Protein AF-A0A1Y4IXE8-F1 (afdb_monomer_lite)

pLDDT: mean 76.26, std 18.75, range [42.47, 93.62]

Foldseek 3Di:
DVVVVVVVPDDPLLVVLQCLLVQVDFDWDADPVRDTDTDGRD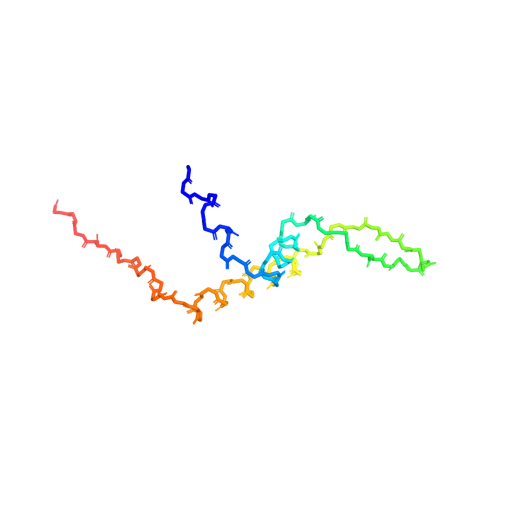NVSSVVSVVVNVVVVVVVDDDDPPPDPPPDDD

Structure (mmCIF, N/CA/C/O backbone):
data_AF-A0A1Y4IXE8-F1
#
_entry.id   AF-A0A1Y4IXE8-F1
#
loop_
_atom_site.group_PDB
_atom_site.id
_atom_site.type_symbol
_atom_site.label_atom_id
_atom_site.label_alt_id
_atom_site.label_comp_id
_atom_site.label_asym_id
_atom_site.label_entity_id
_atom_site.label_seq_id
_atom_site.pdbx_PDB_ins_code
_atom_site.Cartn_x
_atom_site.Cartn_y
_atom_site.Cartn_z
_atom_site.occupancy
_atom_site.B_iso_or_equiv
_atom_site.auth_seq_id
_atom_site.auth_comp_id
_atom_site.auth_asym_id
_atom_site.auth_atom_id
_atom_site.pdbx_PDB_model_num
ATOM 1 N N . MET A 1 1 ? -24.651 -9.069 3.930 1.00 44.81 1 MET A N 1
ATOM 2 C CA . MET A 1 1 ? -25.311 -7.749 4.059 1.00 44.81 1 MET A CA 1
ATOM 3 C C . MET A 1 1 ? -24.652 -6.886 5.132 1.00 44.81 1 MET A C 1
ATOM 5 O O . MET A 1 1 ? -24.796 -5.678 5.033 1.00 44.81 1 MET A O 1
ATOM 9 N N . ASP A 1 2 ? -23.907 -7.461 6.086 1.00 47.03 2 ASP A N 1
ATOM 10 C CA . ASP A 1 2 ? -23.222 -6.692 7.139 1.00 47.03 2 ASP A CA 1
ATOM 11 C C . ASP A 1 2 ? -21.882 -6.056 6.708 1.00 47.03 2 ASP A C 1
ATOM 13 O O . ASP A 1 2 ? -21.609 -4.931 7.104 1.00 47.03 2 ASP A O 1
ATOM 17 N N . GLU A 1 3 ? -21.107 -6.672 5.804 1.00 46.75 3 GLU A N 1
ATOM 18 C CA . GLU A 1 3 ? -19.820 -6.115 5.312 1.00 46.75 3 GLU A CA 1
ATOM 19 C C . GLU A 1 3 ? -19.964 -4.765 4.586 1.00 46.75 3 GLU A C 1
ATOM 21 O O . GLU A 1 3 ? -19.076 -3.918 4.623 1.00 46.75 3 GLU A O 1
ATOM 26 N N . VAL A 1 4 ? -21.111 -4.535 3.939 1.00 48.09 4 VAL A N 1
ATOM 27 C CA . VAL A 1 4 ? -21.385 -3.290 3.201 1.00 48.09 4 VAL A CA 1
ATOM 28 C C . VAL A 1 4 ? -21.628 -2.118 4.160 1.00 48.09 4 VAL A C 1
ATOM 30 O O . VAL A 1 4 ? -21.390 -0.973 3.790 1.00 48.09 4 VAL A O 1
ATOM 33 N N . LYS A 1 5 ? -22.062 -2.392 5.399 1.00 42.47 5 LYS A N 1
ATOM 34 C CA . LYS A 1 5 ? -22.299 -1.365 6.422 1.00 42.47 5 LYS A CA 1
ATOM 35 C C . LYS A 1 5 ? -21.015 -0.876 7.094 1.00 42.47 5 LYS A C 1
ATOM 37 O O . LYS A 1 5 ? -20.965 0.282 7.482 1.00 42.47 5 LYS A O 1
ATOM 42 N N . GLU A 1 6 ? -19.980 -1.710 7.210 1.00 50.06 6 GLU A N 1
ATOM 43 C CA . GLU A 1 6 ? -18.714 -1.312 7.855 1.00 50.06 6 GLU A CA 1
ATOM 44 C C . GLU A 1 6 ? -17.862 -0.376 6.981 1.00 50.06 6 GLU A C 1
ATOM 46 O O . GLU A 1 6 ? -17.133 0.467 7.500 1.00 50.06 6 GLU A O 1
ATOM 51 N N . LEU A 1 7 ? -17.994 -0.455 5.652 1.00 50.12 7 LEU A N 1
ATOM 52 C CA . LEU A 1 7 ? -17.271 0.412 4.712 1.00 50.12 7 LEU A CA 1
ATOM 53 C C . LEU A 1 7 ? -17.802 1.857 4.660 1.00 50.12 7 LEU A C 1
ATOM 55 O O . LEU A 1 7 ? -17.098 2.748 4.177 1.00 50.12 7 LEU A O 1
ATOM 59 N N . GLU A 1 8 ? -19.017 2.119 5.156 1.00 51.59 8 GLU A N 1
ATOM 60 C CA . GLU A 1 8 ? -19.586 3.476 5.203 1.00 51.59 8 GLU A CA 1
ATOM 61 C C . GLU A 1 8 ? -18.925 4.369 6.271 1.00 51.59 8 GLU A C 1
ATOM 63 O O . GLU A 1 8 ? -18.986 5.594 6.158 1.00 51.59 8 GLU A O 1
ATOM 68 N N . GLU A 1 9 ? -18.225 3.791 7.255 1.00 66.88 9 GLU A N 1
ATOM 69 C CA . GLU A 1 9 ? -17.538 4.537 8.324 1.00 66.88 9 GLU A CA 1
ATOM 70 C C . GLU A 1 9 ? -16.055 4.823 8.027 1.00 66.88 9 GLU A C 1
ATOM 72 O O . GLU A 1 9 ? -15.383 5.525 8.788 1.00 66.88 9 GLU A O 1
ATOM 77 N N . TRP A 1 10 ? -15.526 4.313 6.911 1.00 76.31 10 TRP A N 1
ATOM 78 C CA . TRP A 1 10 ? -14.121 4.502 6.558 1.00 76.31 10 TRP A CA 1
ATOM 79 C C . TRP A 1 10 ? -13.879 5.927 6.063 1.00 76.31 10 TRP A C 1
ATOM 81 O O . TRP A 1 10 ? -14.555 6.447 5.169 1.00 76.31 10 TRP A O 1
ATOM 91 N N . THR A 1 11 ? -12.858 6.566 6.618 1.00 86.38 11 THR A N 1
ATOM 92 C CA . THR A 1 11 ? -12.383 7.864 6.150 1.00 86.38 11 THR A CA 1
ATOM 93 C C . THR A 1 11 ? -11.803 7.766 4.745 1.00 86.38 11 THR A C 1
ATOM 95 O O . THR A 1 11 ? -11.342 6.719 4.293 1.00 86.38 11 THR A O 1
ATOM 98 N N . GLU A 1 12 ? -11.740 8.904 4.058 1.00 87.31 12 GLU A N 1
ATOM 99 C CA . GLU A 1 12 ? -11.105 9.004 2.739 1.00 87.31 12 GLU A CA 1
ATOM 100 C C . GLU A 1 12 ? -9.628 8.573 2.744 1.00 87.31 12 GLU A C 1
ATOM 102 O O . GLU A 1 12 ? -9.105 8.129 1.722 1.00 87.31 12 GLU A O 1
ATOM 107 N N . ILE A 1 13 ? -8.948 8.676 3.891 1.00 87.88 13 ILE A N 1
ATOM 108 C CA . ILE A 1 13 ? -7.574 8.187 4.052 1.00 87.88 13 ILE A CA 1
ATOM 109 C C . ILE A 1 13 ? -7.557 6.656 4.090 1.00 87.88 13 ILE A C 1
ATOM 111 O O . ILE A 1 13 ? -6.766 6.052 3.372 1.00 87.88 13 ILE A O 1
ATOM 115 N N . GLU A 1 14 ? -8.445 6.029 4.865 1.00 88.12 14 GLU A N 1
ATOM 116 C CA . GLU A 1 14 ? -8.557 4.565 4.950 1.00 88.12 14 GLU A CA 1
ATOM 117 C C . GLU A 1 14 ? -8.923 3.956 3.592 1.00 88.12 14 GLU A C 1
ATOM 119 O O . GLU A 1 14 ? -8.251 3.039 3.126 1.00 88.12 14 GLU A O 1
ATOM 124 N N . LYS A 1 15 ? -9.897 4.539 2.883 1.00 90.00 15 LYS A N 1
ATOM 125 C CA . LYS A 1 15 ? -10.258 4.109 1.521 1.00 90.00 15 LYS A CA 1
ATOM 126 C C . LYS A 1 15 ? -9.075 4.191 0.555 1.00 90.00 15 LYS A C 1
ATOM 128 O O . LYS A 1 15 ? -8.872 3.295 -0.259 1.00 90.00 15 LYS A O 1
ATOM 133 N N . ARG A 1 16 ? -8.259 5.248 0.648 1.00 90.25 16 ARG A N 1
ATOM 134 C CA . ARG A 1 16 ? -7.049 5.390 -0.180 1.00 90.25 16 ARG A CA 1
ATOM 135 C C . ARG A 1 16 ? -5.974 4.372 0.174 1.00 90.25 16 ARG A C 1
ATOM 137 O O . ARG A 1 16 ? -5.330 3.858 -0.734 1.00 90.25 16 ARG A O 1
ATOM 144 N N . LEU A 1 17 ? -5.765 4.091 1.458 1.00 91.50 17 LEU A N 1
ATOM 145 C CA . LEU A 1 17 ? -4.819 3.062 1.891 1.00 91.50 17 LEU A CA 1
ATOM 146 C C . LEU A 1 17 ? -5.262 1.674 1.416 1.00 91.50 17 LEU A C 1
ATOM 148 O O . LEU A 1 17 ? -4.421 0.907 0.955 1.00 91.50 17 LEU A O 1
ATOM 152 N N . LEU A 1 18 ? -6.566 1.388 1.439 1.00 92.19 18 LEU A N 1
ATOM 153 C CA . LEU A 1 18 ? -7.112 0.138 0.912 1.00 92.19 18 LEU A CA 1
ATOM 154 C C . LEU A 1 18 ? -6.885 0.020 -0.596 1.00 92.19 18 LEU A C 1
ATOM 156 O O . LEU A 1 18 ? -6.320 -0.966 -1.049 1.00 92.19 18 LEU A O 1
ATOM 160 N N . ALA A 1 19 ? -7.189 1.074 -1.357 1.00 92.19 19 ALA A N 1
ATOM 161 C CA . ALA A 1 19 ? -6.930 1.099 -2.796 1.00 92.19 19 ALA A CA 1
ATOM 162 C C . ALA A 1 19 ? -5.437 0.889 -3.130 1.00 92.19 19 ALA A C 1
ATOM 164 O O . ALA A 1 19 ? -5.101 0.247 -4.127 1.00 92.19 19 ALA A O 1
ATOM 165 N N . VAL A 1 20 ? -4.521 1.401 -2.294 1.00 92.00 20 VAL A N 1
ATOM 166 C CA . VAL A 1 20 ? -3.077 1.111 -2.395 1.00 92.00 20 VAL A CA 1
ATOM 167 C C . VAL A 1 20 ? -2.793 -0.359 -2.113 1.00 92.00 20 VAL A C 1
ATOM 169 O O . VAL A 1 20 ? -2.087 -0.984 -2.903 1.00 92.00 20 VAL A O 1
ATOM 172 N N . ALA A 1 21 ? -3.326 -0.909 -1.024 1.00 91.81 21 ALA A N 1
ATOM 173 C CA . ALA A 1 21 ? -3.117 -2.295 -0.617 1.00 91.81 21 ALA A CA 1
ATOM 174 C C . ALA A 1 21 ? -3.617 -3.306 -1.663 1.00 91.81 21 ALA A C 1
ATOM 176 O O . ALA A 1 21 ? -2.878 -4.229 -2.017 1.00 91.81 21 ALA A O 1
ATOM 177 N N . ASP A 1 22 ? -4.804 -3.076 -2.221 1.00 89.94 22 ASP A N 1
ATOM 178 C CA . ASP A 1 22 ? -5.428 -3.927 -3.241 1.00 89.94 22 ASP A CA 1
ATOM 179 C C . ASP A 1 22 ? -4.800 -3.744 -4.631 1.00 89.94 22 ASP A C 1
ATOM 181 O O . ASP A 1 22 ? -4.989 -4.556 -5.538 1.00 89.94 22 ASP A O 1
ATOM 185 N N . GLY A 1 23 ? -3.970 -2.711 -4.800 1.00 88.62 23 GLY A N 1
ATOM 186 C CA . GLY A 1 23 ? -3.322 -2.402 -6.070 1.00 88.62 23 GLY A CA 1
ATOM 187 C C . GLY A 1 23 ? -4.267 -1.783 -7.099 1.00 88.62 23 GLY A C 1
ATOM 188 O O . GLY A 1 23 ? -4.000 -1.862 -8.295 1.00 88.62 23 GLY A O 1
ATOM 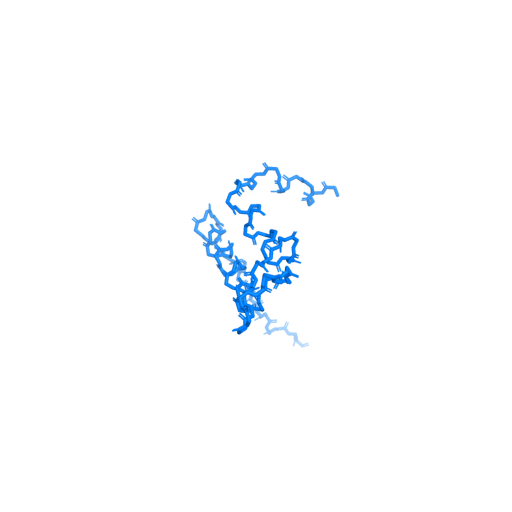189 N N . GLU A 1 24 ? -5.346 -1.148 -6.648 1.00 89.06 24 GLU A N 1
ATOM 190 C CA . GLU A 1 24 ? -6.311 -0.448 -7.503 1.00 89.06 24 GLU A CA 1
ATOM 191 C C . GLU A 1 24 ? -5.811 0.932 -7.958 1.00 89.06 24 GLU A C 1
ATOM 193 O O . GLU A 1 24 ? -6.370 1.541 -8.872 1.00 89.06 24 GLU A O 1
ATOM 198 N N . VAL A 1 25 ? -4.736 1.442 -7.348 1.00 88.94 25 VAL A N 1
ATOM 199 C CA . VAL A 1 25 ? -4.083 2.689 -7.765 1.00 88.94 25 VAL A CA 1
ATOM 200 C C . VAL A 1 25 ? -2.923 2.455 -8.722 1.00 88.94 25 VAL A C 1
ATOM 202 O O . VAL A 1 25 ? -2.095 1.561 -8.556 1.00 88.94 25 VAL A O 1
ATOM 205 N N . VAL A 1 26 ? -2.817 3.360 -9.690 1.00 89.50 26 VAL A N 1
ATOM 206 C CA . VAL A 1 26 ? -1.691 3.430 -10.617 1.00 89.50 26 VAL A CA 1
ATOM 207 C C . VAL A 1 26 ? -0.456 3.976 -9.902 1.00 89.50 26 VAL A C 1
ATOM 209 O O . VAL A 1 26 ? -0.475 5.097 -9.390 1.00 89.50 26 VAL A O 1
ATOM 212 N N . TRP A 1 27 ? 0.637 3.210 -9.912 1.00 88.69 27 TRP A N 1
ATOM 213 C CA . TRP A 1 27 ? 1.920 3.620 -9.351 1.00 88.69 27 TRP A CA 1
ATOM 214 C C . TRP A 1 27 ? 2.914 3.990 -10.463 1.00 88.69 27 TRP A C 1
ATOM 216 O O . TRP A 1 27 ? 3.366 3.107 -11.198 1.00 88.69 27 TRP A O 1
ATOM 226 N N . PRO A 1 28 ? 3.272 5.279 -10.619 1.00 90.06 28 PRO A N 1
ATOM 227 C CA . PRO A 1 28 ? 4.206 5.702 -11.651 1.00 90.06 28 PRO A CA 1
ATOM 228 C C . PRO A 1 28 ? 5.639 5.328 -11.262 1.00 90.06 28 PRO A C 1
ATOM 230 O O . PRO A 1 28 ? 6.181 5.805 -10.264 1.00 90.06 28 PRO A O 1
ATOM 233 N N . VAL A 1 29 ? 6.277 4.506 -12.087 1.00 88.81 29 VAL A N 1
ATOM 234 C CA . VAL A 1 29 ? 7.691 4.138 -11.970 1.00 88.81 29 VAL A CA 1
ATOM 235 C C . VAL A 1 29 ? 8.442 4.728 -13.154 1.00 88.81 29 VAL A C 1
ATOM 237 O O . VAL A 1 29 ? 7.988 4.633 -14.290 1.00 88.81 29 VAL A O 1
ATOM 240 N N . TYR A 1 30 ? 9.599 5.333 -12.903 1.00 90.19 30 TYR A N 1
ATOM 241 C CA . TYR A 1 30 ? 10.438 5.891 -13.960 1.00 90.19 30 TYR A CA 1
ATOM 242 C C . TYR A 1 30 ? 11.590 4.938 -14.265 1.00 90.19 30 TYR A C 1
ATOM 244 O O . TYR A 1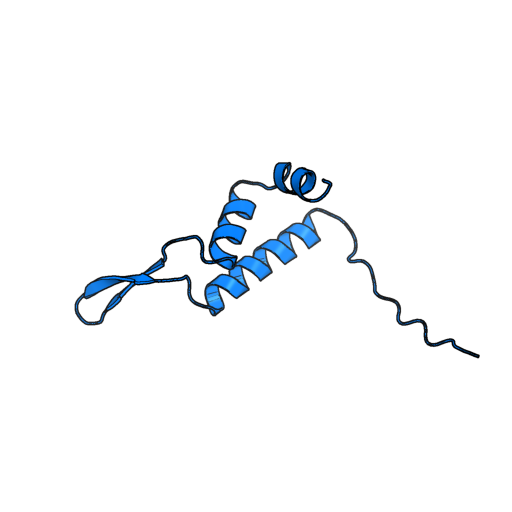 30 ? 12.363 4.573 -13.376 1.00 90.19 30 TYR A O 1
ATOM 252 N N . GLY A 1 31 ? 11.681 4.520 -15.527 1.00 86.62 31 GLY A N 1
ATOM 253 C CA . GLY A 1 31 ? 12.787 3.714 -16.028 1.00 86.62 31 GLY A CA 1
ATOM 254 C C . GLY A 1 31 ? 14.104 4.492 -16.066 1.00 86.62 31 GLY A C 1
ATOM 255 O O . GLY A 1 31 ? 14.147 5.712 -15.901 1.00 86.62 31 GLY A O 1
ATOM 256 N N . LYS A 1 32 ? 15.212 3.787 -16.326 1.00 88.75 32 LYS A N 1
ATOM 257 C CA . LYS A 1 32 ? 16.543 4.408 -16.499 1.00 88.75 32 LYS A CA 1
ATOM 258 C C . LYS A 1 32 ? 16.611 5.357 -17.703 1.00 88.75 32 LYS A C 1
ATOM 260 O O . LYS A 1 32 ? 17.489 6.207 -17.764 1.00 88.75 32 LYS A O 1
ATOM 265 N N . ASP A 1 33 ? 15.695 5.185 -18.646 1.00 92.81 33 ASP A N 1
ATOM 266 C CA . ASP A 1 33 ? 15.462 6.021 -19.821 1.00 92.81 33 ASP A CA 1
ATOM 267 C C . ASP A 1 33 ? 14.554 7.232 -19.532 1.00 92.81 33 ASP A C 1
ATOM 269 O O . ASP A 1 33 ? 14.285 8.025 -20.431 1.00 92.81 33 ASP A O 1
ATOM 273 N N . GLY A 1 34 ? 14.074 7.385 -18.291 1.00 90.44 34 GLY A N 1
ATOM 274 C CA . GLY A 1 34 ? 13.151 8.444 -17.888 1.00 90.44 34 GLY A CA 1
ATOM 275 C C . GLY A 1 34 ? 11.706 8.214 -18.334 1.00 90.44 34 GLY A C 1
ATOM 276 O O . GLY A 1 34 ? 10.856 9.067 -18.079 1.00 90.44 34 GLY A O 1
ATOM 277 N N . GLN A 1 35 ? 11.398 7.078 -18.969 1.00 92.62 35 GLN A N 1
ATOM 278 C CA . GLN A 1 35 ? 10.035 6.760 -19.378 1.00 92.62 35 GLN A CA 1
ATOM 279 C C . GLN A 1 35 ? 9.194 6.385 -18.160 1.00 92.62 35 GLN A C 1
ATOM 281 O O . GLN A 1 35 ? 9.602 5.571 -17.325 1.00 92.62 35 GLN A O 1
ATOM 286 N N . ARG A 1 36 ? 8.001 6.978 -18.073 1.00 89.94 36 ARG A N 1
ATOM 287 C CA . ARG A 1 36 ? 7.011 6.629 -17.057 1.00 89.94 36 ARG A CA 1
ATOM 288 C C . ARG A 1 36 ? 6.345 5.313 -17.442 1.00 89.94 36 ARG A C 1
ATOM 290 O O . ARG A 1 36 ? 5.831 5.167 -18.546 1.00 89.94 36 ARG A O 1
ATOM 297 N N . GLN A 1 37 ? 6.312 4.392 -16.496 1.00 90.38 37 GLN A N 1
ATOM 298 C CA . GLN A 1 37 ? 5.564 3.152 -16.573 1.00 90.38 37 GLN A CA 1
ATOM 299 C C . GLN A 1 37 ? 4.541 3.145 -15.451 1.00 90.38 37 GLN A C 1
ATOM 301 O O . GLN A 1 37 ? 4.876 3.375 -14.290 1.00 90.38 37 GLN A O 1
ATOM 306 N N . ASP A 1 38 ? 3.296 2.882 -15.810 1.00 92.06 38 ASP A N 1
ATOM 307 C CA . ASP A 1 38 ? 2.223 2.705 -14.850 1.00 92.06 38 ASP A CA 1
ATOM 308 C C . ASP A 1 38 ? 2.236 1.240 -14.403 1.00 92.06 38 ASP A C 1
ATOM 310 O O . ASP A 1 38 ? 2.039 0.326 -15.205 1.00 92.06 38 ASP A O 1
ATOM 314 N N . GLN A 1 39 ? 2.556 1.015 -13.130 1.00 89.31 39 GLN A N 1
ATOM 315 C CA . GLN A 1 39 ? 2.671 -0.313 -12.533 1.00 89.31 39 GLN 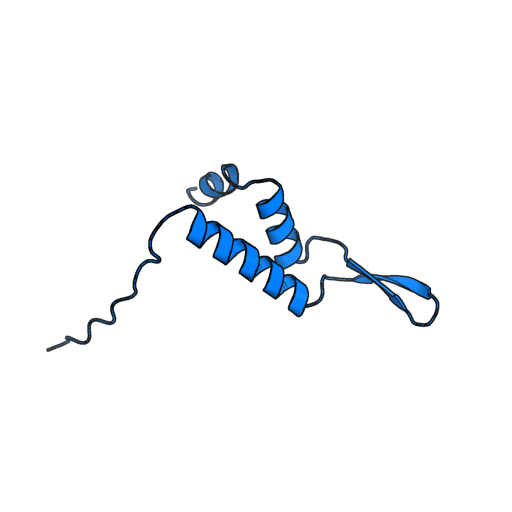A CA 1
ATOM 316 C C . GLN A 1 39 ? 1.752 -0.436 -11.319 1.00 89.31 39 GLN A C 1
ATOM 318 O O . GLN A 1 39 ? 1.218 0.553 -10.812 1.00 89.31 39 GLN A O 1
ATOM 323 N N . LEU A 1 40 ? 1.588 -1.667 -10.836 1.00 89.88 40 LEU A N 1
ATOM 324 C CA . LEU A 1 40 ? 0.997 -1.896 -9.524 1.00 89.88 40 LEU A CA 1
ATOM 325 C C . LEU A 1 40 ? 1.912 -1.322 -8.431 1.00 89.88 40 LEU A C 1
ATOM 327 O O . LEU A 1 40 ? 3.141 -1.359 -8.581 1.00 89.88 40 LEU A O 1
ATOM 331 N N . PRO A 1 41 ? 1.347 -0.853 -7.307 1.00 91.62 41 PRO A N 1
ATOM 332 C CA . PRO A 1 41 ? 2.134 -0.469 -6.148 1.00 91.62 41 PRO A CA 1
ATOM 333 C C . PRO A 1 41 ? 3.065 -1.619 -5.726 1.00 91.62 41 PRO A C 1
ATOM 335 O O . PRO A 1 41 ? 2.632 -2.779 -5.683 1.00 91.62 41 PRO A O 1
ATOM 338 N N . PRO A 1 42 ? 4.341 -1.337 -5.404 1.00 91.50 42 PRO A N 1
ATOM 339 C CA . PRO A 1 42 ? 5.282 -2.368 -4.987 1.00 91.50 42 PRO A CA 1
ATOM 340 C C . PRO A 1 42 ? 4.756 -3.169 -3.787 1.00 91.50 42 PRO A C 1
ATOM 342 O O . PRO A 1 42 ? 4.127 -2.581 -2.904 1.00 91.50 42 PRO A O 1
ATOM 345 N N . PRO A 1 43 ? 5.066 -4.476 -3.668 1.00 92.44 43 PRO A N 1
ATOM 346 C CA . PRO A 1 43 ? 4.597 -5.300 -2.553 1.00 92.44 43 PRO A CA 1
ATOM 347 C C . PRO A 1 43 ? 4.868 -4.691 -1.173 1.00 92.44 43 PRO A C 1
ATOM 349 O O . PRO A 1 43 ? 3.984 -4.704 -0.326 1.00 92.44 43 PRO A O 1
ATOM 352 N N . ALA A 1 44 ? 6.045 -4.089 -0.977 1.00 92.56 44 ALA A N 1
ATOM 353 C CA . ALA A 1 44 ? 6.399 -3.412 0.270 1.00 92.56 44 ALA A CA 1
ATOM 354 C C . ALA A 1 44 ? 5.473 -2.226 0.591 1.00 92.56 44 ALA A C 1
ATOM 356 O O . ALA A 1 44 ? 5.092 -2.039 1.739 1.00 92.56 44 ALA A O 1
ATOM 357 N N . LEU A 1 45 ? 5.071 -1.452 -0.421 1.00 91.25 45 LEU A N 1
ATOM 358 C CA . LEU A 1 45 ? 4.167 -0.318 -0.239 1.00 91.25 45 LEU A CA 1
ATOM 359 C C . LEU A 1 45 ? 2.739 -0.777 0.080 1.00 91.25 45 LEU A C 1
ATOM 361 O O . LEU A 1 45 ? 2.086 -0.187 0.934 1.00 91.25 45 LEU A O 1
ATOM 365 N N . ARG A 1 46 ? 2.275 -1.851 -0.568 1.00 93.12 46 ARG A N 1
ATOM 366 C CA . ARG A 1 46 ? 0.964 -2.458 -0.284 1.00 93.12 46 ARG A CA 1
ATOM 367 C C . ARG A 1 46 ? 0.897 -3.003 1.139 1.00 93.12 46 ARG A C 1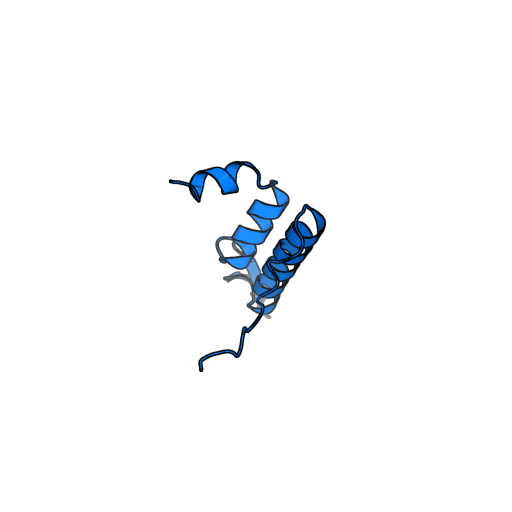
ATOM 369 O O . ARG A 1 46 ? -0.054 -2.718 1.856 1.00 93.12 46 ARG A O 1
ATOM 376 N N . MET A 1 47 ? 1.945 -3.711 1.566 1.00 93.62 47 MET A N 1
ATOM 377 C CA . MET A 1 47 ? 2.078 -4.188 2.945 1.00 93.62 47 MET A CA 1
ATOM 378 C C . MET A 1 47 ? 2.086 -3.032 3.942 1.00 93.62 47 MET A C 1
ATOM 380 O O . MET A 1 47 ? 1.374 -3.082 4.937 1.00 93.62 47 MET A O 1
ATOM 384 N N . HIS A 1 48 ? 2.819 -1.961 3.646 1.00 93.12 48 HIS A N 1
ATOM 385 C CA . HIS A 1 48 ? 2.853 -0.799 4.523 1.00 93.12 48 HIS A CA 1
ATOM 386 C C . HIS A 1 48 ? 1.493 -0.087 4.627 1.00 93.12 48 HIS A C 1
ATOM 388 O O . HIS A 1 48 ? 1.111 0.377 5.698 1.00 93.12 48 HIS A O 1
ATOM 394 N N . ALA A 1 49 ? 0.723 -0.031 3.537 1.00 92.31 49 ALA A N 1
ATOM 395 C CA . ALA A 1 49 ? -0.633 0.509 3.573 1.00 92.31 49 ALA A CA 1
ATOM 396 C C . ALA A 1 49 ? -1.561 -0.324 4.478 1.00 92.31 49 ALA A C 1
ATOM 398 O O . ALA A 1 49 ? -2.325 0.251 5.254 1.00 92.31 49 ALA A O 1
ATOM 399 N N . LEU A 1 50 ? -1.439 -1.657 4.443 1.00 91.81 50 LEU A N 1
ATOM 400 C CA . LEU A 1 50 ? -2.151 -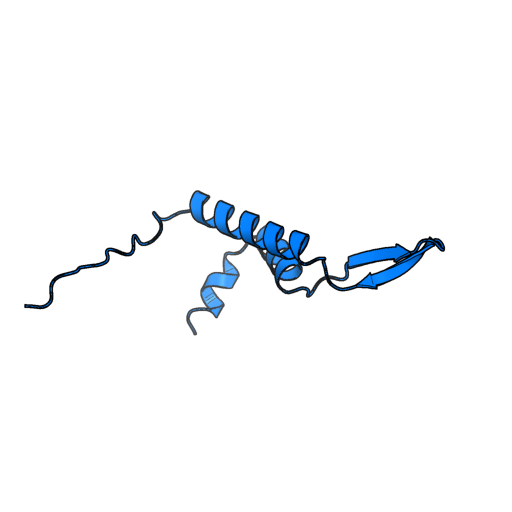2.556 5.358 1.00 91.81 50 LEU A CA 1
ATOM 401 C C . LEU A 1 50 ? -1.729 -2.349 6.818 1.00 91.81 50 LEU A C 1
ATOM 403 O O . LEU A 1 50 ? -2.590 -2.293 7.688 1.00 91.81 50 LEU A O 1
ATOM 407 N N . GLU A 1 51 ? -0.432 -2.189 7.096 1.00 93.06 51 GLU A N 1
ATOM 408 C CA . GLU A 1 51 ? 0.072 -1.900 8.450 1.00 93.06 51 GLU A CA 1
ATOM 409 C C . GLU A 1 51 ? -0.526 -0.607 9.020 1.00 93.06 51 GLU A C 1
ATOM 411 O O . GLU A 1 51 ? -0.910 -0.558 10.189 1.00 93.06 51 GLU A O 1
ATOM 416 N N . LEU A 1 52 ? -0.628 0.440 8.195 1.00 90.31 52 LEU A N 1
ATOM 417 C CA . LEU A 1 52 ? -1.226 1.713 8.596 1.00 90.31 52 LEU A CA 1
ATOM 418 C C . LEU A 1 52 ? -2.727 1.583 8.868 1.00 90.31 52 LEU A C 1
ATOM 420 O O . LEU A 1 52 ? -3.207 2.159 9.843 1.00 90.31 52 LEU A O 1
ATOM 424 N N . LEU A 1 53 ? -3.452 0.816 8.046 1.00 89.19 53 LEU A N 1
ATOM 425 C CA . LEU A 1 53 ? -4.863 0.502 8.286 1.00 89.19 53 LEU A CA 1
ATOM 426 C C . LEU A 1 53 ? -5.039 -0.252 9.608 1.00 89.19 53 LEU A C 1
ATOM 428 O O . LEU A 1 53 ? -5.805 0.187 10.460 1.00 89.19 53 LEU A O 1
ATOM 432 N N . LEU A 1 54 ? -4.280 -1.333 9.811 1.00 87.62 54 LEU A N 1
ATOM 433 C CA . LEU A 1 54 ? -4.293 -2.136 11.039 1.00 87.62 54 LEU A CA 1
ATOM 434 C C . LEU A 1 54 ? -4.064 -1.272 12.279 1.00 87.62 54 LEU A C 1
ATOM 436 O O . LEU A 1 54 ? -4.887 -1.275 13.190 1.00 87.62 54 LEU A O 1
ATOM 440 N N . LYS A 1 55 ? -2.993 -0.473 12.280 1.00 85.25 55 LYS A N 1
ATOM 441 C CA . LYS A 1 55 ? -2.656 0.410 13.400 1.00 85.25 55 LYS A CA 1
ATOM 442 C C . LYS A 1 55 ? -3.767 1.418 13.696 1.00 85.25 55 LYS A C 1
ATOM 444 O O . LYS A 1 55 ? -4.086 1.684 14.849 1.00 85.25 55 LYS A O 1
ATOM 449 N N . HIS A 1 56 ? -4.367 1.980 12.657 1.00 80.81 56 HIS A N 1
ATOM 450 C CA . HIS A 1 56 ? -5.429 2.961 12.811 1.00 80.81 56 HIS A CA 1
ATOM 451 C C . HIS A 1 56 ? -6.725 2.346 13.366 1.00 80.81 56 HIS A C 1
ATOM 453 O O . HIS A 1 56 ? -7.402 2.979 14.176 1.00 80.81 56 HIS A O 1
ATOM 459 N N . HIS A 1 57 ? -7.044 1.101 12.999 1.00 72.62 57 HIS A N 1
ATOM 460 C CA . HIS A 1 57 ? -8.149 0.354 13.604 1.00 72.62 57 HIS A CA 1
ATOM 461 C C . HIS A 1 57 ? -7.854 -0.039 15.061 1.00 72.62 57 HIS A C 1
ATOM 463 O O . HIS A 1 57 ? -8.727 0.138 15.910 1.00 72.62 57 HIS A O 1
ATOM 469 N N . GLU A 1 58 ? -6.625 -0.467 15.381 1.00 72.69 58 GLU A N 1
ATOM 470 C CA . GLU A 1 58 ? -6.188 -0.723 16.766 1.00 72.69 58 GLU A CA 1
ATOM 471 C C . GLU A 1 58 ? -6.324 0.524 17.660 1.00 72.69 58 GLU A C 1
ATOM 473 O O . GLU A 1 58 ? -6.695 0.420 18.831 1.00 72.69 58 GLU A O 1
ATOM 478 N N . GLU A 1 59 ? -6.056 1.712 17.111 1.00 68.31 59 GLU A N 1
ATOM 479 C CA . GLU A 1 59 ? -6.159 2.993 17.821 1.00 68.31 59 GLU A CA 1
ATOM 480 C C . GLU A 1 59 ? -7.607 3.510 17.947 1.00 68.31 59 GLU A C 1
ATOM 482 O O . GLU A 1 59 ? -7.927 4.196 18.922 1.00 68.31 59 GLU A O 1
ATOM 487 N N . ARG A 1 60 ? -8.496 3.192 16.992 1.00 61.53 60 ARG A N 1
ATOM 488 C CA . ARG A 1 60 ? -9.891 3.680 16.957 1.00 61.53 60 ARG A CA 1
ATOM 489 C C . ARG A 1 60 ? -10.863 2.900 17.835 1.00 61.53 60 ARG A C 1
ATOM 491 O O . ARG A 1 60 ? -11.889 3.456 18.228 1.00 61.53 60 ARG A O 1
ATOM 498 N N . GLY A 1 61 ? -10.555 1.660 18.195 1.00 56.22 61 GLY A N 1
ATOM 499 C CA . GLY A 1 61 ? -11.346 0.939 19.179 1.00 56.22 61 GLY A CA 1
ATOM 500 C C . GLY A 1 61 ? -11.131 -0.564 19.160 1.00 56.22 61 GLY A C 1
ATOM 501 O O . GLY A 1 61 ? -10.967 -1.167 18.113 1.00 56.22 61 GLY A O 1
ATOM 502 N N . GLN A 1 62 ? -11.289 -1.144 20.349 1.00 48.50 62 GLN A N 1
ATOM 503 C CA . GLN A 1 62 ? -11.410 -2.573 20.637 1.00 48.50 62 GLN A CA 1
ATOM 504 C C . GLN A 1 62 ? -10.069 -3.294 20.776 1.00 48.50 62 GLN A C 1
ATOM 506 O O . GLN A 1 62 ? -9.335 -3.535 19.826 1.00 48.50 62 GLN A O 1
ATOM 511 N N . ALA A 1 63 ? -9.787 -3.678 22.028 1.00 44.81 63 ALA A N 1
ATOM 512 C CA . ALA A 1 63 ? -8.853 -4.742 22.345 1.00 44.81 63 ALA A CA 1
ATOM 513 C C . ALA A 1 63 ? -9.046 -5.866 21.326 1.00 44.81 63 ALA A C 1
ATOM 515 O O . ALA A 1 63 ? -10.133 -6.445 21.268 1.00 44.81 63 ALA A O 1
ATOM 516 N N . ALA A 1 64 ? -8.011 -6.123 20.522 1.00 49.75 64 ALA A N 1
ATOM 517 C CA . ALA A 1 64 ? -7.990 -7.229 19.583 1.00 49.75 64 ALA A CA 1
ATOM 518 C C . ALA A 1 64 ? -8.599 -8.467 20.264 1.00 49.75 64 ALA A C 1
ATOM 520 O O . ALA A 1 64 ? -8.238 -8.736 21.421 1.00 49.75 64 ALA A O 1
ATOM 521 N N . PRO A 1 65 ? -9.535 -9.195 19.624 1.00 50.25 65 PRO A N 1
ATOM 522 C CA . PRO A 1 65 ? -10.069 -10.416 20.202 1.00 50.25 65 PRO A CA 1
ATOM 523 C C . PRO A 1 65 ? -8.886 -11.336 20.505 1.00 50.25 65 PRO A C 1
ATOM 525 O O . PRO A 1 65 ? -8.219 -11.854 19.611 1.00 50.25 65 PRO A O 1
ATOM 528 N N . ARG A 1 66 ? -8.569 -11.473 21.796 1.00 53.31 66 ARG A N 1
ATOM 529 C CA . ARG A 1 66 ? -7.518 -12.365 22.266 1.00 53.31 66 ARG A CA 1
ATOM 530 C C . ARG A 1 66 ? -7.990 -13.776 21.966 1.00 53.31 66 ARG A C 1
ATOM 532 O O . ARG A 1 66 ? -8.902 -14.272 22.622 1.00 53.31 66 ARG A O 1
ATOM 539 N N . VAL A 1 67 ? -7.374 -14.410 20.977 1.00 52.16 67 VAL A N 1
ATOM 540 C CA . VAL A 1 67 ? -7.514 -15.848 20.765 1.00 52.16 67 VAL A CA 1
ATOM 541 C C . VAL A 1 67 ? -6.908 -16.535 21.987 1.00 52.16 67 VAL A C 1
ATOM 543 O O . VAL A 1 67 ? -5.692 -16.540 22.170 1.00 52.16 67 VAL A O 1
ATOM 546 N N . VAL A 1 68 ? -7.764 -17.060 22.861 1.00 48.38 68 VAL A N 1
ATOM 547 C CA . VAL A 1 68 ? -7.358 -17.974 23.928 1.00 48.38 68 VAL A CA 1
ATOM 548 C C . VAL A 1 68 ? -7.398 -19.370 23.324 1.00 48.38 68 VAL A C 1
ATOM 550 O O . VAL A 1 68 ? -8.471 -19.872 22.997 1.00 48.38 68 VAL A O 1
ATOM 553 N N . LEU A 1 69 ? -6.229 -19.983 23.140 1.00 47.09 69 LEU A N 1
ATOM 554 C CA . LEU A 1 69 ? -6.145 -21.419 22.903 1.00 47.09 69 LEU A CA 1
ATOM 555 C C . LEU A 1 69 ? -6.512 -22.100 24.221 1.00 47.09 69 LEU A C 1
ATOM 557 O O . LEU A 1 69 ? -5.744 -22.060 25.181 1.00 47.09 69 LEU A O 1
ATOM 561 N N . VAL A 1 70 ? -7.729 -22.636 24.287 1.00 48.34 70 VAL A N 1
ATOM 562 C CA . VAL A 1 70 ? -8.161 -23.479 25.399 1.00 48.34 70 VAL A CA 1
ATOM 563 C C . VAL A 1 70 ? -7.707 -24.895 25.063 1.00 48.34 70 VAL A C 1
ATOM 565 O O . VAL A 1 70 ? -8.388 -25.609 24.330 1.00 48.34 70 VAL A O 1
ATOM 568 N N . ASP A 1 71 ? -6.526 -25.278 25.541 1.00 51.94 71 ASP A N 1
ATOM 569 C CA . ASP A 1 71 ? -6.168 -26.692 25.626 1.00 51.94 71 ASP A CA 1
ATOM 570 C C . ASP A 1 71 ? -6.903 -27.270 26.833 1.00 51.94 71 ASP A C 1
ATOM 572 O O . ASP A 1 71 ? -6.401 -27.199 27.946 1.00 51.94 71 ASP A O 1
ATOM 576 N N . ASP A 1 72 ? -8.108 -27.790 26.607 1.00 52.62 72 ASP A N 1
ATOM 577 C CA . ASP A 1 72 ? -8.772 -28.732 27.511 1.00 52.62 72 ASP A CA 1
ATOM 578 C C . ASP A 1 72 ? -9.761 -29.585 26.700 1.00 52.62 72 ASP A C 1
ATOM 580 O O . ASP A 1 72 ? -10.930 -29.238 26.515 1.00 52.62 72 ASP A O 1
ATOM 584 N N . ILE A 1 73 ? -9.284 -30.729 26.201 1.00 46.56 73 ILE A N 1
ATOM 585 C CA . ILE A 1 73 ? -10.139 -31.861 25.831 1.00 46.56 73 ILE A CA 1
ATOM 586 C C . ILE A 1 73 ? -9.705 -33.036 26.710 1.00 46.56 73 ILE A C 1
ATOM 588 O O . ILE A 1 73 ? -8.551 -33.459 26.659 1.00 46.56 73 ILE A O 1
ATOM 592 N N . VAL A 1 74 ? -10.651 -33.480 27.542 1.00 47.94 74 VAL A N 1
ATOM 593 C CA . VAL A 1 74 ? -10.583 -34.614 28.482 1.00 47.94 74 VAL A CA 1
ATOM 594 C C . VAL A 1 74 ? -10.362 -35.937 27.755 1.00 47.94 74 VAL A C 1
ATOM 596 O O . VAL A 1 74 ? -11.011 -36.135 26.702 1.00 47.94 74 VAL A O 1
#

Sequence (74 aa):
MDEVKELEEWTEIEKRLLAVADGEVVWPVYGKDGQRQDQLPPPALRMHALELLLKHHEERGQAAPRVVLVDDIV

Radius of gyration: 18.32 Å; chains: 1; bounding box: 42×44×48 Å

Secondary structure (DSSP, 8-state):
--HHHHGGG--HHHHHHHHHHHT-S-EEEE-TT--EEEEPPPHHHHHHHHHHHHHHHHHHS-------------